Protein AF-A0A1Y1KHV3-F1 (afdb_monomer_lite)

pLDDT: mean 85.37, std 14.31, range [36.91, 97.81]

Structure (mmCIF, N/CA/C/O backbone):
data_AF-A0A1Y1KHV3-F1
#
_entry.id   AF-A0A1Y1KHV3-F1
#
loop_
_atom_site.group_PDB
_atom_site.id
_atom_site.type_symbol
_atom_site.label_atom_id
_atom_site.label_alt_id
_atom_site.label_comp_id
_atom_site.label_asym_id
_atom_site.label_entity_id
_atom_site.label_seq_id
_atom_site.pdbx_PDB_ins_code
_atom_site.Cartn_x
_atom_site.Cartn_y
_atom_site.Cartn_z
_atom_site.occupancy
_atom_site.B_iso_or_equiv
_atom_site.auth_seq_id
_atom_site.auth_comp_id
_atom_site.auth_asym_id
_atom_site.auth_atom_id
_atom_site.pdbx_PDB_model_num
ATOM 1 N N . GLY A 1 1 ? 4.193 -13.414 7.386 1.00 55.03 1 GLY A N 1
ATOM 2 C CA . GLY A 1 1 ? 4.521 -13.271 5.953 1.00 55.03 1 GLY A CA 1
ATOM 3 C C . GLY A 1 1 ? 4.255 -14.585 5.254 1.00 55.03 1 GLY A C 1
ATOM 4 O O . GLY A 1 1 ? 4.533 -15.620 5.846 1.00 55.03 1 GLY A O 1
ATOM 5 N N . ILE A 1 2 ? 3.673 -14.548 4.056 1.00 59.06 2 ILE A N 1
ATOM 6 C CA . ILE A 1 2 ? 3.423 -15.741 3.234 1.00 59.06 2 ILE A CA 1
ATOM 7 C C . ILE A 1 2 ? 4.676 -16.007 2.392 1.00 59.06 2 ILE A C 1
ATOM 9 O O . ILE A 1 2 ? 5.266 -15.070 1.856 1.00 59.06 2 ILE A O 1
ATOM 13 N N . GLN A 1 3 ? 5.107 -17.266 2.310 1.00 65.88 3 GLN A N 1
ATOM 14 C CA . GLN A 1 3 ? 6.277 -17.652 1.522 1.00 65.88 3 GLN A CA 1
ATOM 15 C C . GLN A 1 3 ? 6.038 -17.379 0.027 1.00 65.88 3 GLN A C 1
ATOM 17 O O . GLN A 1 3 ? 4.967 -17.687 -0.489 1.00 65.88 3 GLN A O 1
ATOM 22 N N . GLY A 1 4 ? 7.034 -16.803 -0.649 1.00 69.50 4 GLY A N 1
ATOM 23 C CA . GLY A 1 4 ? 7.012 -16.542 -2.092 1.00 69.50 4 GLY A CA 1
ATOM 24 C C . GLY A 1 4 ? 6.433 -15.204 -2.534 1.00 69.50 4 GLY A C 1
ATOM 25 O O . GLY A 1 4 ? 6.497 -14.900 -3.726 1.00 69.50 4 GLY A O 1
ATOM 26 N N . ILE A 1 5 ? 5.939 -14.384 -1.598 1.00 82.06 5 ILE A N 1
ATOM 27 C CA . ILE A 1 5 ? 5.422 -13.045 -1.896 1.00 82.06 5 ILE A CA 1
ATOM 28 C C . ILE A 1 5 ? 6.454 -11.976 -1.541 1.00 82.06 5 ILE A C 1
ATOM 30 O O . ILE A 1 5 ? 6.854 -11.852 -0.382 1.00 82.06 5 ILE A O 1
ATOM 34 N N . PHE A 1 6 ? 6.847 -11.167 -2.526 1.00 84.94 6 PHE A N 1
ATOM 35 C CA . PHE A 1 6 ? 7.787 -10.060 -2.334 1.00 84.94 6 PHE A CA 1
ATOM 36 C C . PHE A 1 6 ? 7.293 -8.794 -3.025 1.00 84.94 6 PHE A C 1
ATOM 38 O O . PHE A 1 6 ? 6.797 -8.847 -4.150 1.00 84.94 6 PHE A O 1
ATOM 45 N N . LEU A 1 7 ? 7.491 -7.653 -2.365 1.00 88.00 7 LEU A N 1
ATOM 46 C CA . LEU A 1 7 ? 7.258 -6.328 -2.929 1.00 88.00 7 LEU A CA 1
ATOM 47 C C . LEU A 1 7 ? 8.596 -5.664 -3.251 1.00 88.00 7 LEU A C 1
ATOM 49 O O . LEU A 1 7 ? 9.502 -5.666 -2.415 1.00 88.00 7 LEU A O 1
ATOM 53 N N . VAL A 1 8 ? 8.724 -5.082 -4.441 1.00 89.94 8 VAL A N 1
ATOM 54 C CA . VAL A 1 8 ? 9.969 -4.442 -4.886 1.00 89.94 8 VAL A CA 1
ATOM 55 C C . VAL A 1 8 ? 9.703 -3.112 -5.578 1.00 89.94 8 VAL A C 1
ATOM 57 O O . VAL A 1 8 ? 8.747 -2.972 -6.338 1.00 89.94 8 VAL A O 1
ATOM 60 N N . ASN A 1 9 ? 10.600 -2.152 -5.356 1.00 92.38 9 ASN A N 1
ATOM 61 C CA . ASN A 1 9 ? 10.611 -0.867 -6.047 1.00 92.38 9 ASN A CA 1
ATOM 62 C C . ASN A 1 9 ? 11.767 -0.844 -7.052 1.00 92.38 9 ASN A C 1
ATOM 64 O O . ASN A 1 9 ? 12.910 -1.133 -6.696 1.00 92.38 9 ASN A O 1
ATOM 68 N N . THR A 1 10 ? 11.480 -0.495 -8.306 1.00 92.06 10 THR A N 1
ATOM 69 C CA . THR A 1 10 ? 12.477 -0.394 -9.383 1.00 92.06 10 THR A CA 1
ATOM 70 C C . THR A 1 10 ? 12.449 0.992 -10.023 1.00 92.06 10 THR A C 1
ATOM 72 O O . THR A 1 10 ? 11.462 1.716 -9.917 1.00 92.06 10 THR A O 1
ATOM 75 N N . VAL A 1 11 ? 13.546 1.392 -10.671 1.00 93.19 11 VAL A N 1
ATOM 76 C CA . VAL A 1 11 ? 13.633 2.673 -11.392 1.00 93.19 11 VAL A CA 1
ATOM 77 C C . VAL A 1 11 ? 13.369 2.424 -12.875 1.00 93.19 11 VAL A C 1
ATOM 79 O O . VAL A 1 11 ? 14.204 1.832 -13.559 1.00 93.19 11 VAL A O 1
ATOM 82 N N . LYS A 1 12 ? 12.221 2.887 -13.383 1.00 93.19 12 LYS A N 1
ATOM 83 C CA . LYS A 1 12 ? 11.779 2.655 -14.771 1.00 93.19 12 LYS A CA 1
ATOM 84 C C . LYS A 1 12 ? 12.643 3.389 -15.801 1.00 93.19 12 LYS A C 1
ATOM 86 O O . LYS A 1 12 ? 12.930 2.844 -16.861 1.00 93.19 12 LYS A O 1
ATOM 91 N N . ASN A 1 13 ? 13.088 4.606 -15.488 1.00 92.06 13 ASN A N 1
ATOM 92 C CA . ASN A 1 13 ? 13.827 5.491 -16.397 1.00 92.06 13 ASN A CA 1
ATOM 93 C C . ASN A 1 13 ? 15.344 5.534 -16.113 1.00 92.06 13 ASN A C 1
ATOM 95 O O . ASN A 1 13 ? 15.992 6.564 -16.298 1.00 92.06 13 ASN A O 1
ATOM 99 N N . GLY A 1 14 ? 15.939 4.419 -15.670 1.00 87.31 14 GLY A N 1
ATOM 100 C CA . GLY A 1 14 ? 17.341 4.387 -15.224 1.00 87.31 14 GLY A CA 1
ATOM 101 C C . GLY A 1 14 ? 18.359 4.903 -16.255 1.00 87.31 14 GLY A C 1
ATOM 102 O O . GLY A 1 14 ? 19.320 5.576 -15.886 1.00 87.31 14 GLY A O 1
ATOM 103 N N . ALA A 1 15 ? 18.127 4.656 -17.549 1.00 87.12 15 ALA A N 1
ATOM 104 C CA . ALA A 1 15 ? 18.999 5.139 -18.622 1.00 87.12 15 ALA A CA 1
ATOM 105 C C . ALA A 1 15 ? 18.994 6.673 -18.762 1.00 87.12 15 ALA A C 1
ATOM 107 O O . ALA A 1 15 ? 20.034 7.264 -19.047 1.00 87.12 15 ALA A O 1
ATOM 108 N N . GLU A 1 16 ? 17.843 7.313 -18.549 1.00 88.19 16 GLU A N 1
ATOM 109 C CA . GLU A 1 16 ? 17.687 8.769 -18.635 1.00 88.19 16 GLU A CA 1
ATOM 110 C C . GLU A 1 16 ? 18.247 9.456 -17.391 1.00 88.19 16 GLU A C 1
ATOM 112 O O . GLU A 1 16 ? 18.939 10.464 -17.498 1.00 88.19 16 GLU A O 1
ATOM 117 N N . VAL A 1 17 ? 18.039 8.866 -16.210 1.00 87.06 17 VAL A N 1
ATOM 118 C CA . VAL A 1 17 ? 18.646 9.338 -14.955 1.00 87.06 17 VAL A CA 1
ATOM 119 C C . VAL A 1 17 ? 20.174 9.374 -15.080 1.00 87.06 17 VAL A C 1
ATOM 121 O O . VAL A 1 17 ? 20.807 10.354 -14.690 1.00 87.06 17 VAL A O 1
ATOM 124 N N . ALA A 1 18 ? 20.771 8.333 -15.673 1.00 83.31 18 ALA A N 1
ATOM 125 C CA . ALA A 1 18 ? 22.221 8.226 -15.834 1.00 83.31 18 ALA A CA 1
ATOM 126 C C . ALA A 1 18 ? 22.811 9.224 -16.847 1.00 83.31 18 ALA A C 1
ATOM 128 O O . ALA A 1 18 ? 23.964 9.627 -16.701 1.00 83.31 18 ALA A O 1
ATOM 129 N N . LYS A 1 19 ? 22.046 9.607 -17.877 1.00 84.69 19 LYS A N 1
ATOM 130 C CA . LYS A 1 19 ? 22.529 10.445 -18.989 1.00 84.69 19 LYS A CA 1
ATOM 131 C C . LYS A 1 19 ? 22.140 11.919 -18.870 1.00 84.69 19 LYS A C 1
ATOM 133 O O . LYS A 1 19 ? 22.916 12.778 -19.273 1.00 84.69 19 LYS A O 1
ATOM 138 N N . GLU A 1 20 ? 20.959 12.213 -18.332 1.00 81.31 20 GLU A N 1
ATOM 139 C CA . GLU A 1 20 ? 20.280 13.511 -18.485 1.00 81.31 20 GLU A CA 1
ATOM 140 C C . GLU A 1 20 ? 19.928 14.185 -17.145 1.00 81.31 20 GLU A C 1
ATOM 142 O O . GLU A 1 20 ? 19.242 15.202 -17.139 1.00 81.31 20 GLU A O 1
ATOM 147 N N . ARG A 1 21 ? 20.397 13.654 -16.000 1.00 81.19 21 ARG A N 1
ATOM 148 C CA . ARG A 1 21 ? 20.055 14.140 -14.641 1.00 81.19 21 ARG A CA 1
ATOM 149 C C . ARG A 1 21 ? 18.540 14.269 -14.391 1.00 81.19 21 ARG A C 1
ATOM 151 O O . ARG A 1 21 ? 18.113 15.142 -13.641 1.00 81.19 21 ARG A O 1
ATOM 158 N N . LYS A 1 22 ? 17.726 13.405 -15.005 1.00 87.19 22 LYS A N 1
ATOM 159 C CA . LYS A 1 22 ? 16.286 13.344 -14.717 1.00 87.19 22 LYS A CA 1
ATOM 160 C C . LYS A 1 22 ? 16.011 12.738 -13.345 1.00 87.19 22 LYS A C 1
ATOM 162 O O . LYS A 1 22 ? 16.796 11.927 -12.848 1.00 87.19 22 LYS A O 1
ATOM 167 N N . ASP A 1 23 ? 14.859 13.087 -12.783 1.00 87.62 23 ASP A N 1
ATOM 168 C CA . ASP A 1 23 ? 14.348 12.460 -11.568 1.00 87.62 23 ASP A CA 1
ATOM 169 C C . ASP A 1 23 ? 14.019 10.982 -11.798 1.00 87.62 23 ASP A C 1
ATOM 171 O O . ASP A 1 23 ? 13.648 10.555 -12.897 1.00 87.62 23 ASP A O 1
ATOM 175 N N . LYS A 1 24 ? 14.177 10.173 -10.748 1.00 90.06 24 LYS A N 1
ATOM 176 C CA . LYS A 1 24 ? 13.904 8.734 -10.802 1.00 90.06 24 LYS A CA 1
ATOM 177 C C . LYS A 1 24 ? 12.398 8.486 -10.829 1.00 90.06 24 LYS A C 1
ATOM 179 O O . LYS A 1 24 ? 11.693 8.859 -9.900 1.00 90.06 24 LYS A O 1
ATOM 184 N N . MET A 1 25 ? 11.933 7.743 -11.826 1.00 93.75 25 MET A N 1
ATOM 185 C CA . MET A 1 25 ? 10.579 7.191 -11.861 1.00 93.75 25 MET A CA 1
ATOM 186 C C . MET A 1 25 ? 10.570 5.849 -11.132 1.00 93.75 25 MET A C 1
ATOM 188 O O . MET A 1 25 ? 10.895 4.810 -11.716 1.00 93.75 25 MET A O 1
ATOM 192 N N . ILE A 1 26 ? 10.255 5.884 -9.840 1.00 93.81 26 ILE A N 1
ATOM 193 C CA . ILE A 1 26 ? 10.177 4.685 -9.002 1.00 93.81 26 ILE A CA 1
ATOM 194 C C . ILE A 1 26 ? 8.819 4.014 -9.214 1.00 93.81 26 ILE A C 1
ATOM 196 O O . ILE A 1 26 ? 7.786 4.668 -9.138 1.00 93.81 26 ILE A O 1
ATOM 200 N N . VAL A 1 27 ? 8.814 2.707 -9.458 1.00 95.75 27 VAL A N 1
ATOM 201 C CA . VAL A 1 27 ? 7.595 1.921 -9.671 1.00 95.75 27 VAL A CA 1
ATOM 20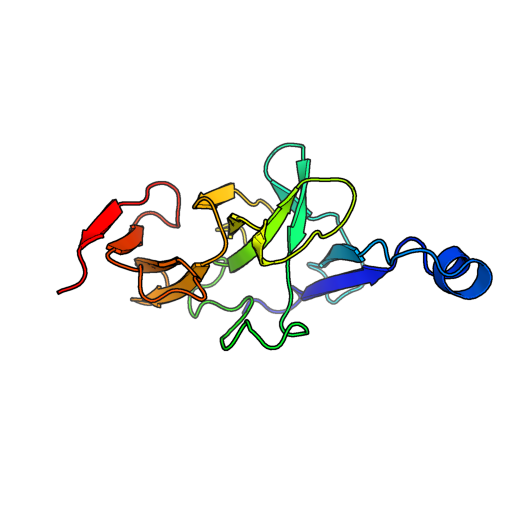2 C C . VAL A 1 27 ? 7.618 0.641 -8.839 1.00 95.75 27 VAL A C 1
ATOM 204 O O . VAL A 1 27 ? 8.614 -0.086 -8.804 1.00 95.75 27 VAL A O 1
ATOM 207 N N . SER A 1 28 ? 6.501 0.360 -8.176 1.00 94.25 28 SER A N 1
ATOM 208 C CA . SER A 1 28 ? 6.333 -0.837 -7.348 1.00 94.25 28 SER A CA 1
ATOM 209 C C . SER A 1 28 ? 5.816 -2.035 -8.146 1.00 94.25 28 SER A C 1
ATOM 211 O O . SER A 1 28 ? 5.008 -1.889 -9.071 1.00 94.25 28 SER A O 1
ATOM 213 N N . HIS A 1 29 ? 6.290 -3.218 -7.762 1.00 93.88 29 HIS A N 1
ATOM 214 C CA . HIS A 1 29 ? 5.897 -4.513 -8.304 1.00 93.88 29 HIS A CA 1
ATOM 215 C C . HIS A 1 29 ? 5.749 -5.534 -7.179 1.00 93.88 29 HIS A C 1
ATOM 217 O O . HIS A 1 29 ? 6.402 -5.422 -6.139 1.00 93.88 29 HIS A O 1
ATOM 223 N N . ILE A 1 30 ? 4.937 -6.555 -7.426 1.00 92.00 30 ILE A N 1
ATOM 224 C CA . ILE A 1 30 ? 4.753 -7.694 -6.530 1.00 92.00 30 ILE A CA 1
ATOM 225 C C . ILE A 1 30 ? 5.004 -9.002 -7.283 1.00 92.00 30 ILE A C 1
ATOM 227 O O . ILE A 1 30 ? 4.653 -9.133 -8.455 1.00 92.00 30 ILE A O 1
ATOM 231 N N . THR A 1 31 ? 5.629 -9.966 -6.621 1.00 90.56 31 THR A N 1
ATOM 232 C CA . THR A 1 31 ? 5.751 -11.355 -7.087 1.00 90.56 31 THR A CA 1
ATOM 233 C C . THR A 1 31 ? 5.016 -12.267 -6.114 1.00 90.56 31 THR A C 1
ATOM 235 O O . THR A 1 31 ? 4.947 -11.956 -4.926 1.00 90.56 31 THR A O 1
ATOM 238 N N . PHE A 1 32 ? 4.476 -13.372 -6.625 1.00 89.00 32 PHE A N 1
ATOM 239 C CA . PHE A 1 32 ? 3.819 -14.429 -5.847 1.00 89.00 32 PHE A CA 1
ATOM 240 C C . PHE A 1 32 ? 4.489 -15.800 -6.048 1.00 89.00 32 PHE A C 1
ATOM 242 O O . PHE A 1 32 ? 3.969 -16.817 -5.595 1.00 89.00 32 PHE A O 1
ATOM 249 N N . ASP A 1 33 ? 5.609 -15.844 -6.773 1.00 89.50 33 ASP A N 1
ATOM 250 C CA . ASP A 1 33 ? 6.254 -17.065 -7.263 1.00 89.50 33 ASP A CA 1
ATOM 251 C C . ASP A 1 33 ? 7.781 -17.039 -7.081 1.00 89.50 33 ASP A C 1
ATOM 253 O O . ASP A 1 33 ? 8.536 -17.492 -7.947 1.00 89.50 33 ASP A O 1
ATOM 257 N N . ASP A 1 34 ? 8.232 -16.509 -5.940 1.00 86.00 34 ASP A N 1
ATOM 258 C CA . ASP A 1 34 ? 9.650 -16.394 -5.576 1.00 86.00 34 ASP A CA 1
ATOM 259 C C . ASP A 1 34 ? 10.478 -15.534 -6.551 1.00 86.00 34 ASP A C 1
ATOM 261 O O . ASP A 1 34 ? 11.663 -15.782 -6.784 1.00 86.00 34 ASP A O 1
ATOM 265 N N . GLY A 1 35 ? 9.863 -14.503 -7.136 1.00 88.00 35 GLY A N 1
ATOM 266 C CA . GLY A 1 35 ? 10.536 -13.556 -8.027 1.00 88.00 35 GLY A CA 1
ATOM 267 C C . GLY A 1 35 ? 10.717 -14.051 -9.460 1.00 88.00 35 GLY A C 1
ATOM 268 O O . GLY A 1 35 ? 11.485 -13.446 -10.209 1.00 88.00 35 GLY A O 1
ATOM 269 N N . ARG A 1 36 ? 10.033 -15.128 -9.869 1.00 89.44 36 ARG A N 1
ATOM 270 C CA . ARG A 1 36 ? 10.054 -15.582 -11.271 1.00 89.44 36 ARG A CA 1
ATOM 271 C C . ARG A 1 36 ? 9.242 -14.653 -12.165 1.00 89.44 36 ARG A C 1
ATOM 273 O O . ARG A 1 36 ? 9.663 -14.370 -13.285 1.00 89.44 36 ARG A O 1
ATOM 280 N N . THR A 1 37 ? 8.106 -14.167 -11.673 1.00 92.38 37 THR A N 1
ATOM 281 C CA . THR A 1 37 ? 7.259 -13.195 -12.359 1.00 92.38 37 THR A CA 1
ATOM 282 C C . THR A 1 37 ? 6.912 -12.027 -11.447 1.00 92.38 37 THR A C 1
ATOM 284 O O . THR A 1 37 ? 6.756 -12.164 -10.234 1.00 92.38 37 THR A O 1
ATOM 287 N N . PHE A 1 38 ? 6.803 -10.849 -12.057 1.00 92.88 38 PHE A N 1
ATOM 288 C CA . PHE A 1 38 ? 6.435 -9.615 -11.380 1.00 92.88 38 PHE A CA 1
ATOM 289 C C . PHE A 1 38 ? 5.188 -9.041 -12.033 1.00 92.88 38 PHE A C 1
ATOM 291 O O . PHE A 1 38 ? 5.110 -8.926 -13.256 1.00 92.88 38 PHE A O 1
ATOM 298 N N . SER A 1 39 ? 4.228 -8.667 -11.199 1.00 93.56 39 SER A N 1
ATOM 299 C CA . SER A 1 39 ? 2.984 -8.021 -11.595 1.00 93.56 39 SER A CA 1
ATOM 300 C C . SER A 1 39 ? 2.930 -6.598 -11.055 1.00 93.56 39 SER A C 1
ATOM 302 O O . SER A 1 39 ? 3.573 -6.255 -10.058 1.00 93.56 39 SER A O 1
ATOM 304 N N . GLU A 1 40 ? 2.154 -5.757 -11.730 1.00 94.81 40 GLU A N 1
ATOM 305 C CA . GLU A 1 40 ? 1.808 -4.441 -11.207 1.00 94.81 40 GLU A CA 1
ATOM 306 C C . GLU A 1 40 ? 0.908 -4.580 -9.982 1.00 94.81 40 GLU A C 1
ATOM 308 O O . GLU A 1 40 ? 0.076 -5.482 -9.901 1.00 94.81 40 GLU A O 1
ATOM 313 N N . ILE A 1 41 ? 1.064 -3.654 -9.043 1.00 94.69 41 ILE A N 1
ATOM 314 C CA . ILE A 1 41 ? 0.178 -3.535 -7.890 1.00 94.69 41 ILE A CA 1
ATOM 315 C C . ILE A 1 41 ? -0.943 -2.577 -8.274 1.00 94.69 41 ILE A C 1
ATOM 317 O O . ILE A 1 41 ? -0.672 -1.532 -8.871 1.00 94.69 41 ILE A O 1
ATOM 321 N N . LYS A 1 42 ? -2.188 -2.917 -7.936 1.00 95.12 42 LYS A N 1
ATOM 322 C CA . LYS A 1 42 ? -3.355 -2.107 -8.288 1.00 95.12 42 LYS A CA 1
ATOM 323 C C . LYS A 1 42 ? -4.251 -1.812 -7.096 1.00 95.12 42 LYS A C 1
ATOM 325 O O . LYS A 1 42 ? -4.458 -2.670 -6.236 1.00 95.12 42 LYS A O 1
ATOM 330 N N . SER A 1 43 ? -4.810 -0.606 -7.101 1.00 95.38 43 SER A N 1
ATOM 331 C CA . SER A 1 43 ? -5.929 -0.195 -6.258 1.00 95.38 43 SER A CA 1
ATOM 332 C C . SER A 1 43 ? -7.091 0.175 -7.174 1.00 95.38 43 SER A C 1
ATOM 334 O O . SER A 1 43 ? -7.089 1.251 -7.766 1.00 95.38 43 SER A O 1
ATOM 336 N N . GLY A 1 44 ? -8.062 -0.727 -7.327 1.00 92.69 44 GLY A N 1
ATOM 337 C CA . GLY A 1 44 ? -9.027 -0.640 -8.426 1.00 92.69 44 GLY A CA 1
ATOM 338 C C . GLY A 1 44 ? -8.325 -0.807 -9.777 1.00 92.69 44 GLY A C 1
ATOM 339 O O . GLY A 1 44 ? -7.547 -1.746 -9.956 1.00 92.69 44 GLY A O 1
ATOM 340 N N . ASP A 1 45 ? -8.569 0.116 -10.705 1.00 93.12 45 ASP A N 1
ATOM 341 C CA . ASP A 1 45 ? -7.932 0.117 -12.030 1.00 93.12 45 ASP A CA 1
ATOM 342 C C . ASP A 1 45 ? -6.584 0.852 -12.055 1.00 93.12 45 ASP A C 1
ATOM 344 O O . ASP A 1 45 ? -5.796 0.681 -12.991 1.00 93.12 45 ASP A O 1
ATOM 348 N N . ASP A 1 46 ? -6.289 1.624 -11.009 1.00 95.38 46 ASP A N 1
ATOM 349 C CA . ASP A 1 46 ? -5.097 2.452 -10.941 1.00 95.38 46 ASP A CA 1
ATOM 350 C C . ASP A 1 46 ? -3.884 1.664 -10.456 1.00 95.38 46 ASP A C 1
ATOM 352 O O . ASP A 1 46 ? -3.942 0.881 -9.499 1.00 95.38 46 ASP A O 1
ATOM 356 N N . ARG A 1 47 ? -2.736 1.936 -11.080 1.00 96.19 47 ARG A N 1
ATOM 357 C CA . ARG A 1 47 ? -1.455 1.408 -10.620 1.00 96.19 47 ARG A CA 1
ATOM 358 C C . ARG A 1 47 ? -1.069 2.069 -9.303 1.00 96.19 47 ARG A C 1
ATOM 360 O O . ARG A 1 47 ? -1.019 3.292 -9.209 1.00 96.19 47 ARG A O 1
ATOM 367 N N . LEU A 1 48 ? -0.771 1.239 -8.312 1.00 97.12 48 LEU A N 1
ATOM 368 C CA . LEU A 1 48 ? -0.357 1.636 -6.975 1.00 97.12 48 LEU A CA 1
ATOM 369 C C . LEU A 1 48 ? 1.162 1.519 -6.829 1.00 97.12 48 LEU A C 1
ATOM 371 O O . LEU A 1 48 ? 1.792 0.541 -7.249 1.00 97.12 48 LEU A O 1
ATOM 375 N N . HIS A 1 49 ? 1.744 2.519 -6.183 1.00 96.44 49 HIS A N 1
ATOM 376 C CA . HIS A 1 49 ? 3.138 2.550 -5.783 1.00 96.44 49 HIS A CA 1
ATOM 377 C C . HIS A 1 49 ? 3.227 2.740 -4.277 1.00 96.44 49 HIS A C 1
ATOM 379 O O . HIS A 1 49 ? 2.533 3.584 -3.721 1.00 96.44 49 HIS A O 1
ATOM 385 N N . LEU A 1 50 ? 4.069 1.945 -3.622 1.00 94.44 50 LEU A N 1
ATOM 386 C CA . LEU A 1 50 ? 4.194 1.901 -2.169 1.00 94.44 50 LEU A CA 1
ATOM 387 C C . LEU A 1 50 ? 5.599 2.331 -1.740 1.00 94.44 50 LEU A C 1
ATOM 389 O O . LEU A 1 50 ? 6.610 1.896 -2.308 1.00 94.44 50 LEU A O 1
ATOM 393 N N . HIS A 1 51 ? 5.658 3.159 -0.701 1.00 91.00 51 HIS A N 1
ATOM 394 C CA . HIS A 1 51 ? 6.895 3.455 0.006 1.00 91.00 51 HIS A CA 1
ATOM 395 C C . HIS A 1 51 ? 7.386 2.187 0.714 1.00 91.00 51 HIS A C 1
ATOM 397 O O . HIS A 1 51 ? 6.607 1.427 1.288 1.00 91.00 51 HIS A O 1
ATOM 403 N N . SER A 1 52 ? 8.695 1.946 0.642 1.00 70.25 52 SER A N 1
ATOM 404 C CA . SER A 1 52 ? 9.361 0.808 1.287 1.00 70.25 52 SER A CA 1
ATOM 405 C C . SER A 1 52 ? 10.235 1.285 2.457 1.00 70.25 52 SER A C 1
ATOM 407 O O . SER A 1 52 ? 10.400 2.486 2.669 1.00 70.25 52 SER A O 1
ATOM 409 N N . VAL A 1 53 ? 10.846 0.345 3.188 1.00 54.72 53 VAL A N 1
ATOM 410 C CA . VAL A 1 53 ? 11.768 0.564 4.332 1.00 54.72 53 VAL A CA 1
ATOM 411 C C . VAL A 1 53 ? 12.968 1.464 3.975 1.00 54.72 53 VAL A C 1
ATOM 413 O O . VAL A 1 53 ? 13.692 1.931 4.845 1.00 54.72 53 VAL A O 1
ATOM 416 N N . THR A 1 54 ? 13.221 1.708 2.688 1.00 43.69 54 THR A N 1
ATOM 417 C CA . THR A 1 54 ? 14.335 2.540 2.212 1.00 43.69 54 THR A CA 1
ATOM 418 C C . THR A 1 54 ? 14.196 4.030 2.539 1.00 43.69 54 THR A C 1
ATOM 420 O O . THR A 1 54 ? 15.167 4.763 2.368 1.00 43.69 54 THR A O 1
ATOM 423 N N . GLU A 1 55 ? 13.035 4.481 3.017 1.00 44.69 55 GLU A N 1
ATOM 424 C CA . GLU A 1 55 ? 12.846 5.823 3.574 1.00 44.69 55 GLU A CA 1
ATOM 425 C C . GLU A 1 55 ? 12.798 5.723 5.107 1.00 44.69 55 GLU A C 1
ATOM 427 O O . GLU A 1 55 ? 11.946 5.036 5.671 1.00 44.69 55 GLU A O 1
ATOM 432 N N . LEU A 1 56 ? 13.766 6.375 5.764 1.00 40.09 56 LEU A N 1
ATOM 433 C CA . LEU A 1 56 ? 14.092 6.280 7.198 1.00 40.09 56 LEU A CA 1
ATOM 434 C C . LEU A 1 56 ? 12.943 6.634 8.166 1.00 40.09 56 LEU A C 1
ATOM 436 O O . LEU A 1 56 ? 13.079 6.371 9.359 1.00 40.09 56 LEU A O 1
ATOM 440 N N . ASP A 1 57 ? 1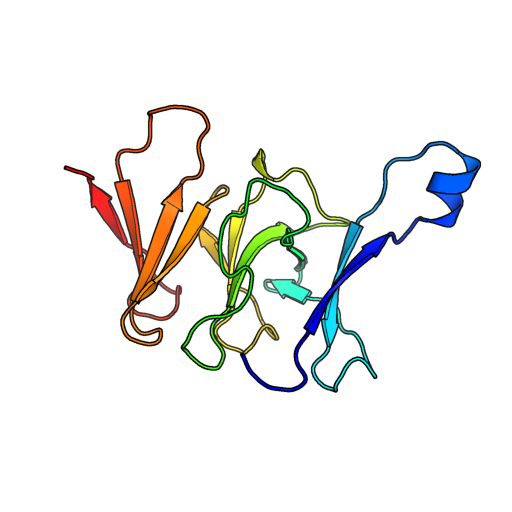1.820 7.161 7.673 1.00 46.03 57 ASP A N 1
ATOM 441 C CA . ASP A 1 57 ? 10.652 7.521 8.489 1.00 46.03 57 ASP A CA 1
ATOM 442 C C . ASP A 1 57 ? 9.688 6.345 8.743 1.00 46.03 57 ASP A C 1
ATOM 444 O O . ASP A 1 57 ? 8.891 6.378 9.683 1.00 46.03 57 ASP A O 1
ATOM 448 N N . ASN A 1 58 ? 9.804 5.241 7.993 1.00 43.44 58 ASN A N 1
ATOM 449 C CA . ASN A 1 58 ? 9.014 4.026 8.223 1.00 43.44 58 ASN A CA 1
ATOM 450 C C . ASN A 1 58 ? 9.681 3.113 9.269 1.00 43.44 58 ASN A C 1
ATOM 452 O O . ASN A 1 58 ? 10.202 2.041 8.951 1.00 43.44 58 ASN A O 1
ATOM 456 N N . MET A 1 59 ? 9.671 3.515 10.542 1.00 36.91 59 MET A N 1
ATOM 457 C CA . MET A 1 59 ? 10.097 2.631 11.634 1.00 36.91 59 MET A CA 1
ATOM 458 C C . MET A 1 59 ? 9.002 1.591 11.943 1.00 36.91 59 MET A C 1
ATOM 460 O O . MET A 1 59 ? 8.103 1.852 12.737 1.00 36.91 59 MET A O 1
ATOM 464 N N . GLY A 1 60 ? 9.063 0.406 11.318 1.00 49.72 60 GLY A N 1
ATOM 465 C CA . GLY A 1 60 ? 8.122 -0.697 11.577 1.00 49.72 60 GLY A CA 1
ATOM 466 C C . GLY A 1 60 ? 8.166 -1.839 10.551 1.00 49.72 60 GLY A C 1
ATOM 467 O O . GLY A 1 60 ? 8.930 -1.802 9.587 1.00 49.72 60 GLY A O 1
ATOM 468 N N . ARG A 1 61 ? 7.354 -2.890 10.749 1.00 48.03 61 ARG A N 1
ATOM 469 C CA . ARG A 1 61 ? 7.203 -3.998 9.783 1.00 48.03 61 ARG A CA 1
ATOM 470 C C . ARG A 1 61 ? 6.446 -3.506 8.549 1.00 48.03 61 ARG A C 1
ATOM 472 O O . ARG A 1 61 ? 5.226 -3.526 8.531 1.00 48.03 61 ARG A O 1
ATOM 479 N N . VAL A 1 62 ? 7.170 -3.134 7.496 1.00 53.09 62 VAL A N 1
ATOM 480 C CA . VAL A 1 62 ? 6.569 -2.433 6.346 1.00 53.09 62 VAL A CA 1
ATOM 481 C C . VAL A 1 62 ? 5.591 -3.282 5.523 1.00 53.09 62 VAL A C 1
ATOM 483 O O . VAL A 1 62 ? 4.750 -2.714 4.857 1.00 53.09 62 VAL A O 1
ATOM 486 N N . PHE A 1 63 ? 5.592 -4.617 5.598 1.00 53.00 63 PHE A N 1
ATOM 487 C CA . PHE A 1 63 ? 4.616 -5.420 4.832 1.00 53.00 63 PHE A CA 1
ATOM 488 C C . PHE A 1 63 ? 4.199 -6.733 5.511 1.00 53.00 63 PHE A C 1
ATOM 490 O O . PHE A 1 63 ? 3.717 -7.651 4.850 1.00 53.00 63 PHE A O 1
ATOM 497 N N . SER A 1 64 ? 4.429 -6.885 6.821 1.00 49.41 64 SER A N 1
ATOM 498 C CA . SER A 1 64 ? 4.144 -8.155 7.505 1.00 49.41 64 SER A CA 1
ATOM 499 C C . SER A 1 64 ? 3.258 -7.972 8.726 1.00 49.41 64 SER A C 1
ATOM 501 O O . SER A 1 64 ? 3.711 -7.577 9.798 1.00 49.41 64 SER A O 1
ATOM 503 N N . SER A 1 65 ? 1.995 -8.345 8.549 1.00 52.06 65 SER A N 1
ATOM 504 C CA . SER A 1 65 ? 1.102 -8.674 9.646 1.00 52.06 65 SER A CA 1
ATOM 505 C C . SER A 1 65 ? 1.446 -10.069 10.207 1.00 52.06 65 SER A C 1
ATOM 507 O O . SER A 1 65 ? 1.878 -10.954 9.450 1.00 52.06 65 SER A O 1
ATOM 509 N N . PRO A 1 66 ? 1.266 -10.313 11.521 1.00 52.12 66 PRO A N 1
ATOM 510 C CA . PRO A 1 66 ? 1.141 -11.669 12.059 1.00 52.12 66 PRO A CA 1
ATOM 511 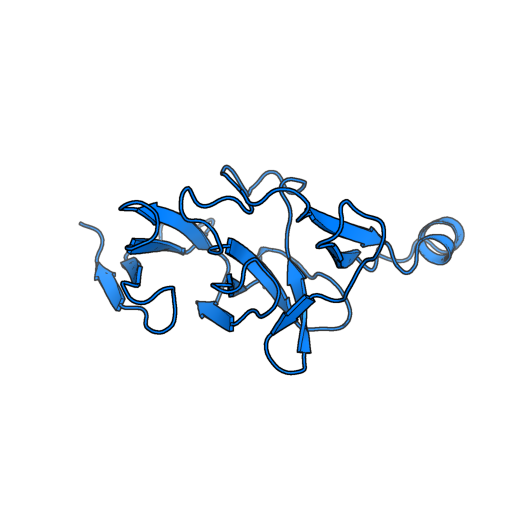C C . PRO A 1 66 ? -0.064 -12.423 11.462 1.00 52.12 66 PRO A C 1
ATOM 513 O O . PRO A 1 66 ? -0.102 -13.648 11.534 1.00 52.12 66 PRO A O 1
ATOM 516 N N . ALA A 1 67 ? -0.998 -11.711 10.825 1.00 61.53 67 ALA A N 1
ATOM 517 C CA . ALA A 1 67 ? -2.112 -12.264 10.073 1.00 61.53 67 ALA A CA 1
ATOM 518 C C . ALA A 1 67 ? -1.693 -12.613 8.635 1.00 61.53 67 ALA A C 1
ATOM 520 O O . ALA A 1 67 ? -1.252 -11.737 7.881 1.00 61.53 67 ALA A O 1
ATOM 521 N N . PRO A 1 68 ? -1.833 -13.874 8.206 1.00 68.19 68 PRO A N 1
ATOM 522 C CA . PRO A 1 68 ? -1.656 -14.237 6.807 1.00 68.19 68 PRO A CA 1
ATOM 523 C C . PRO A 1 68 ? -2.611 -13.437 5.909 1.00 68.19 68 PRO A C 1
ATOM 525 O O . PRO A 1 68 ? -3.810 -13.407 6.151 1.00 68.19 68 PRO A O 1
ATOM 528 N N . GLY A 1 69 ? -2.078 -12.804 4.864 1.00 79.19 69 GLY A N 1
ATOM 529 C CA . GLY A 1 69 ? -2.876 -12.129 3.835 1.00 79.19 69 GLY A CA 1
ATOM 530 C C . GLY A 1 69 ? -3.133 -10.639 4.064 1.00 79.19 69 GLY A C 1
ATOM 531 O O . GLY A 1 69 ? -3.410 -9.949 3.088 1.00 79.19 69 GLY A O 1
ATOM 532 N N . LEU A 1 70 ? -2.957 -10.122 5.288 1.00 86.31 70 LEU A N 1
ATOM 533 C CA . LEU A 1 70 ? -3.075 -8.686 5.563 1.00 86.31 70 LEU A CA 1
ATOM 534 C C . LEU A 1 70 ? -1.746 -7.954 5.358 1.00 86.31 70 LEU A C 1
ATOM 536 O O . LEU A 1 70 ? -0.720 -8.304 5.951 1.00 86.31 70 LEU A O 1
ATOM 540 N N . VAL A 1 71 ? -1.787 -6.897 4.553 1.00 88.75 71 VAL A N 1
ATOM 541 C CA . VAL A 1 71 ? -0.658 -6.004 4.281 1.00 88.75 71 VAL A CA 1
ATOM 542 C C . VAL A 1 71 ? -1.163 -4.563 4.259 1.00 88.75 71 VAL A C 1
ATOM 544 O O . VAL A 1 71 ? -2.245 -4.290 3.754 1.00 88.75 71 VAL A O 1
ATOM 547 N N . MET A 1 72 ? -0.384 -3.633 4.801 1.00 91.50 72 MET A N 1
ATOM 548 C CA . MET A 1 72 ? -0.658 -2.197 4.745 1.00 91.50 72 MET A CA 1
ATOM 549 C C . MET A 1 72 ? 0.589 -1.465 4.258 1.00 91.50 72 MET A C 1
ATOM 551 O O . MET A 1 72 ? 1.687 -2.009 4.339 1.00 91.50 72 MET A O 1
ATOM 555 N N . GLY A 1 73 ? 0.421 -0.262 3.715 1.00 92.12 73 GLY A N 1
ATOM 556 C CA . GLY A 1 73 ? 1.537 0.540 3.223 1.00 92.12 73 GLY A CA 1
ATOM 557 C C . GLY A 1 73 ? 1.116 1.947 2.823 1.00 92.12 73 GLY A C 1
ATOM 558 O O . GLY A 1 73 ? 0.012 2.153 2.323 1.00 92.12 73 GLY A O 1
ATOM 559 N N . ASN A 1 74 ? 2.008 2.914 3.034 1.00 95.00 74 ASN A N 1
ATOM 560 C CA . ASN A 1 74 ? 1.826 4.275 2.538 1.00 95.00 74 ASN A CA 1
ATOM 561 C C . ASN A 1 74 ? 2.253 4.341 1.068 1.00 95.00 74 ASN A C 1
ATOM 563 O O . ASN A 1 74 ? 3.287 3.782 0.698 1.00 95.00 74 ASN A O 1
ATOM 567 N N . GLY A 1 75 ? 1.486 5.026 0.227 1.00 95.56 75 GLY A N 1
ATOM 568 C CA . GLY A 1 75 ? 1.772 5.114 -1.200 1.00 95.56 75 GLY A CA 1
ATOM 569 C C . GLY A 1 75 ? 0.876 6.075 -1.966 1.00 95.56 75 GLY A C 1
ATOM 570 O O . GLY A 1 75 ? 0.114 6.844 -1.386 1.00 95.56 75 GLY A O 1
ATOM 571 N N . ASN A 1 76 ? 0.944 6.011 -3.289 1.00 97.75 76 ASN A N 1
ATOM 572 C CA . ASN A 1 76 ? 0.087 6.779 -4.185 1.00 97.75 76 ASN A CA 1
ATOM 573 C C . ASN A 1 76 ? -0.242 5.977 -5.444 1.00 97.75 76 ASN A C 1
ATOM 575 O O . ASN A 1 76 ? 0.519 5.103 -5.863 1.00 97.75 76 ASN A O 1
ATOM 579 N N . THR A 1 77 ? -1.364 6.309 -6.074 1.00 97.81 77 THR A N 1
ATOM 580 C CA . THR A 1 77 ? -1.648 5.885 -7.444 1.00 97.81 77 THR A CA 1
ATOM 581 C C . THR A 1 77 ? -1.039 6.865 -8.448 1.00 97.81 77 THR A C 1
ATOM 583 O O . THR A 1 77 ? -0.817 8.036 -8.124 1.00 97.81 77 THR A O 1
ATOM 586 N N . GLY A 1 78 ? -0.718 6.394 -9.656 1.00 95.69 78 GLY A N 1
ATOM 587 C CA . GLY A 1 78 ? -0.199 7.240 -10.738 1.00 95.69 78 GLY A CA 1
ATOM 588 C C . GLY A 1 78 ? 0.881 6.572 -11.590 1.00 95.69 78 GLY A C 1
ATOM 589 O O . GLY A 1 78 ? 0.948 5.349 -11.685 1.00 95.69 78 GLY A O 1
ATOM 590 N N . GLU A 1 79 ? 1.719 7.389 -12.237 1.00 94.75 79 GLU A N 1
ATOM 591 C CA . GLU A 1 79 ? 2.795 6.910 -13.123 1.00 94.75 79 GLU A CA 1
ATOM 592 C C . GLU A 1 79 ? 4.044 6.413 -12.376 1.00 94.75 79 GLU A C 1
ATOM 594 O O . GLU A 1 79 ? 4.779 5.563 -12.893 1.00 94.75 79 GLU A O 1
ATOM 599 N N . SER A 1 80 ? 4.310 6.973 -11.193 1.00 95.56 80 SER A N 1
ATOM 600 C CA . SER A 1 80 ? 5.439 6.626 -10.328 1.00 95.56 80 SER A CA 1
ATOM 601 C C . SER A 1 80 ? 5.170 6.994 -8.865 1.00 95.56 80 SER A C 1
ATOM 603 O O . SER A 1 80 ? 4.239 7.743 -8.556 1.00 95.56 80 SER A O 1
ATOM 605 N N . LEU A 1 81 ? 6.000 6.472 -7.961 1.00 95.62 81 LEU A N 1
ATOM 606 C CA . LEU A 1 81 ? 5.987 6.801 -6.538 1.00 95.62 81 LEU A CA 1
ATOM 607 C C . LEU A 1 81 ? 6.304 8.289 -6.330 1.00 95.62 81 LEU A C 1
ATOM 609 O O . LEU A 1 81 ? 7.287 8.800 -6.872 1.00 95.62 81 LEU A O 1
ATOM 613 N N . GLY A 1 82 ? 5.450 8.964 -5.566 1.00 93.81 82 GLY A N 1
ATOM 614 C CA . GLY A 1 82 ? 5.568 10.373 -5.208 1.00 93.81 82 GLY A CA 1
ATOM 615 C C . GLY A 1 82 ? 6.318 10.595 -3.894 1.00 93.81 82 GLY A C 1
ATOM 616 O O . GLY A 1 82 ? 7.120 9.772 -3.456 1.00 93.81 82 GLY A O 1
ATOM 617 N N . ARG A 1 83 ? 6.067 11.745 -3.262 1.00 91.94 83 ARG A N 1
ATOM 618 C CA . ARG A 1 83 ? 6.622 12.081 -1.944 1.00 91.94 83 ARG A CA 1
ATOM 619 C C . ARG A 1 83 ? 5.786 11.427 -0.845 1.00 91.94 83 ARG A C 1
ATOM 621 O O . ARG A 1 83 ? 4.563 11.462 -0.915 1.00 91.94 83 ARG A O 1
ATOM 628 N N . PHE A 1 84 ? 6.436 10.963 0.223 1.00 89.75 84 PHE A N 1
ATOM 629 C CA . PHE A 1 84 ? 5.755 10.357 1.374 1.00 89.75 84 PHE A CA 1
ATOM 630 C C . PHE A 1 84 ? 4.711 11.279 2.025 1.00 89.75 84 PHE A C 1
ATOM 632 O O . PHE A 1 84 ? 3.637 10.829 2.406 1.00 89.75 84 PHE A O 1
ATOM 639 N N . ALA A 1 85 ? 4.984 12.586 2.093 1.00 90.25 85 ALA A N 1
ATOM 640 C CA . ALA A 1 85 ? 4.056 13.571 2.659 1.00 90.25 85 ALA A CA 1
ATOM 641 C C . ALA A 1 85 ? 2.714 13.671 1.903 1.00 90.25 85 ALA A C 1
ATOM 643 O O . ALA A 1 85 ? 1.711 14.067 2.494 1.00 90.25 85 ALA A O 1
ATOM 644 N N . ASP A 1 86 ? 2.699 13.297 0.620 1.00 93.31 86 ASP A N 1
ATOM 645 C CA . ASP A 1 86 ? 1.513 13.308 -0.243 1.00 93.31 86 ASP A CA 1
ATOM 646 C C . ASP A 1 86 ? 0.880 11.904 -0.367 1.00 93.31 86 ASP A C 1
ATOM 648 O O . ASP A 1 86 ? -0.089 11.708 -1.106 1.00 93.31 86 ASP A O 1
ATOM 652 N N . ALA A 1 87 ? 1.442 10.908 0.327 1.00 94.75 87 ALA A N 1
ATOM 653 C CA . ALA A 1 87 ? 0.983 9.530 0.282 1.00 94.75 87 ALA A CA 1
ATOM 654 C C . ALA A 1 87 ? -0.342 9.350 1.032 1.00 94.75 87 ALA A C 1
ATOM 656 O O . ALA A 1 87 ? -0.703 10.125 1.910 1.00 94.75 87 ALA A O 1
ATOM 657 N N . ASN A 1 88 ? -1.055 8.277 0.709 1.00 96.56 88 ASN A N 1
ATOM 658 C CA . ASN A 1 88 ? -2.206 7.786 1.454 1.00 96.56 88 ASN A CA 1
ATOM 659 C C . ASN A 1 88 ? -1.896 6.404 2.023 1.00 96.56 88 ASN A C 1
ATOM 661 O O . ASN A 1 88 ? -1.033 5.689 1.504 1.00 96.56 88 ASN A O 1
ATOM 665 N N . LEU A 1 89 ? -2.642 6.001 3.047 1.00 95.12 89 LEU A N 1
ATOM 666 C CA . LEU A 1 89 ? -2.570 4.647 3.570 1.00 95.12 89 LEU A CA 1
ATOM 667 C C . LEU A 1 89 ? -3.400 3.705 2.695 1.00 95.12 89 LEU A C 1
ATOM 669 O O . LEU A 1 89 ? -4.575 3.965 2.436 1.00 95.12 89 LEU A O 1
ATOM 673 N N . TYR A 1 90 ? -2.810 2.586 2.289 1.00 96.00 90 TYR A N 1
ATOM 674 C CA . TYR A 1 90 ? -3.483 1.504 1.576 1.00 96.00 90 TYR A CA 1
ATOM 675 C C . TYR A 1 90 ? -3.413 0.209 2.382 1.00 96.00 90 TYR A C 1
ATOM 677 O O . TYR A 1 90 ? -2.484 -0.013 3.161 1.00 96.00 90 TYR A O 1
ATOM 685 N N . VAL A 1 91 ? -4.396 -0.660 2.165 1.00 94.06 91 VAL A N 1
ATOM 686 C CA . VAL A 1 91 ? -4.500 -1.981 2.787 1.00 94.06 91 VAL A CA 1
ATOM 687 C C . VAL A 1 91 ? -4.850 -3.031 1.734 1.00 94.06 91 VAL A C 1
ATOM 689 O O . VAL A 1 91 ? -5.549 -2.752 0.760 1.00 94.06 91 VAL A O 1
ATOM 692 N N . SER A 1 92 ? -4.349 -4.241 1.933 1.00 92.56 92 SER A N 1
ATOM 693 C CA . SER A 1 92 ? -4.700 -5.444 1.192 1.00 92.56 92 SER A CA 1
ATOM 694 C C . SER A 1 92 ? -5.023 -6.551 2.186 1.00 92.56 92 SER A C 1
ATOM 696 O O . SER A 1 92 ? -4.265 -6.776 3.126 1.00 92.56 92 SER A O 1
ATOM 698 N N . ASP A 1 93 ? -6.130 -7.246 1.959 1.00 90.31 93 ASP A N 1
ATOM 699 C CA . ASP A 1 93 ? -6.557 -8.469 2.652 1.00 90.31 93 ASP A CA 1
ATOM 700 C C . ASP A 1 93 ? -6.399 -9.724 1.773 1.00 90.31 93 ASP A C 1
ATOM 702 O O . ASP A 1 93 ? -6.732 -10.835 2.181 1.00 90.31 93 ASP A O 1
ATOM 706 N N . SER A 1 94 ? -5.831 -9.553 0.577 1.00 89.00 94 SER A N 1
ATOM 707 C CA . SER A 1 94 ? -5.625 -10.576 -0.451 1.00 89.00 94 SER A CA 1
ATOM 708 C C . SER A 1 94 ? -4.138 -10.839 -0.715 1.00 89.00 94 SER A C 1
ATOM 710 O O . SER A 1 94 ? -3.714 -11.100 -1.844 1.00 89.00 94 SER A O 1
ATOM 712 N N . ALA A 1 95 ? -3.315 -10.741 0.333 1.00 86.88 95 ALA A N 1
ATOM 713 C CA . ALA A 1 95 ? -1.866 -10.946 0.286 1.00 86.88 95 ALA A CA 1
ATOM 714 C C . ALA A 1 95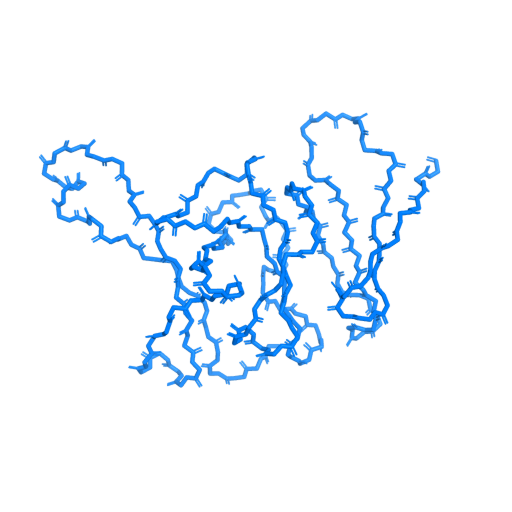 ? -1.121 -10.016 -0.693 1.00 86.88 95 ALA A C 1
ATOM 716 O O . ALA A 1 95 ? -0.055 -10.364 -1.199 1.00 86.88 95 ALA A O 1
ATOM 717 N N . GLY A 1 96 ? -1.668 -8.828 -0.958 1.00 88.81 96 GLY A N 1
ATOM 718 C CA . GLY A 1 96 ? -1.095 -7.840 -1.868 1.00 88.81 96 GLY A CA 1
ATOM 719 C C . GLY A 1 96 ? -1.577 -7.944 -3.317 1.00 88.81 96 GLY A C 1
ATOM 720 O O . GLY A 1 96 ? -1.100 -7.171 -4.149 1.00 88.81 96 GLY A O 1
ATOM 721 N N . SER A 1 97 ? -2.506 -8.856 -3.636 1.00 87.56 97 SER A N 1
ATOM 722 C CA . SER A 1 97 ? -3.073 -8.987 -4.989 1.00 87.56 97 SER A CA 1
ATOM 723 C C . SER A 1 97 ? -3.988 -7.817 -5.355 1.00 87.56 97 SER A C 1
ATOM 725 O O . SER A 1 97 ? -3.875 -7.257 -6.445 1.00 87.56 97 SER A O 1
ATOM 727 N N . THR A 1 98 ? -4.849 -7.408 -4.428 1.00 90.56 98 THR A N 1
ATOM 728 C CA . THR A 1 98 ? -5.749 -6.259 -4.560 1.00 90.56 98 THR A CA 1
ATOM 729 C C . THR A 1 98 ? -5.555 -5.324 -3.379 1.00 90.56 98 THR A C 1
ATOM 731 O O . THR A 1 98 ? -5.391 -5.771 -2.243 1.00 90.56 98 THR A O 1
ATOM 734 N N . TRP A 1 99 ? -5.564 -4.022 -3.645 1.00 95.00 99 TRP A N 1
ATOM 735 C CA . TRP A 1 99 ? -5.419 -2.994 -2.621 1.00 95.00 99 TRP A CA 1
ATOM 736 C C . TRP A 1 99 ? -6.621 -2.061 -2.620 1.00 95.00 99 TRP A C 1
ATOM 738 O O . TRP A 1 99 ? -7.247 -1.823 -3.654 1.00 95.00 99 TRP A O 1
ATOM 748 N N . LYS A 1 100 ? -6.918 -1.513 -1.447 1.00 95.38 100 LYS A N 1
ATOM 749 C CA . LYS A 1 100 ? -7.917 -0.468 -1.238 1.00 95.38 100 LYS A CA 1
ATOM 750 C C . LYS A 1 100 ? -7.280 0.685 -0.471 1.00 95.38 100 LYS A C 1
ATOM 752 O O . LYS A 1 100 ? -6.424 0.472 0.392 1.00 95.38 100 LYS A O 1
ATOM 757 N N . LYS A 1 101 ? -7.666 1.914 -0.815 1.00 96.50 101 LYS A N 1
ATOM 758 C CA . LYS A 1 101 ? -7.271 3.101 -0.052 1.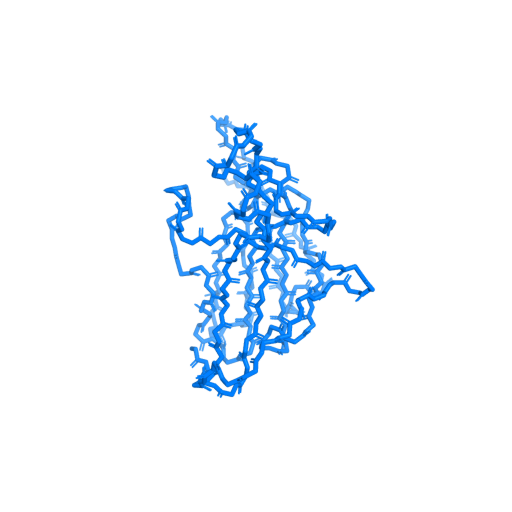00 96.50 101 LYS A CA 1
ATOM 759 C C . LYS A 1 101 ? -7.989 3.063 1.298 1.00 96.50 101 LYS A C 1
ATOM 761 O O . LYS A 1 101 ? -9.210 2.974 1.327 1.00 96.50 101 LYS A O 1
ATOM 766 N N . ALA A 1 102 ? -7.223 3.113 2.382 1.00 95.69 102 ALA A N 1
ATOM 767 C CA . ALA A 1 102 ? -7.722 3.043 3.749 1.00 95.69 102 ALA A CA 1
ATOM 768 C C . ALA A 1 102 ? -7.986 4.439 4.328 1.00 95.69 102 ALA A C 1
ATOM 770 O O . ALA A 1 102 ? -9.107 4.737 4.725 1.00 95.69 102 ALA A O 1
ATOM 771 N N . LEU A 1 103 ? -6.962 5.298 4.364 1.00 96.19 103 LEU A N 1
ATOM 772 C CA . LEU A 1 103 ? -7.020 6.623 4.993 1.00 96.19 103 LEU A CA 1
ATOM 773 C C . LEU A 1 103 ? -6.283 7.668 4.147 1.00 96.19 103 LEU A C 1
ATOM 775 O O . LEU A 1 103 ? -5.328 7.348 3.434 1.00 96.19 103 LEU A O 1
ATOM 779 N N . ASP A 1 104 ? -6.727 8.922 4.243 1.00 95.56 104 ASP A N 1
ATOM 780 C CA . ASP A 1 104 ? -6.099 10.068 3.581 1.00 95.56 104 ASP A CA 1
ATOM 781 C C . ASP A 1 104 ? -4.839 10.535 4.319 1.00 95.56 104 ASP A C 1
ATOM 783 O O . ASP A 1 104 ? -4.890 10.878 5.501 1.00 95.56 104 ASP A O 1
ATOM 787 N N . GLY A 1 105 ? -3.720 10.644 3.605 1.00 93.25 105 GLY A N 1
ATOM 788 C CA . GLY A 1 105 ? -2.431 11.031 4.179 1.00 93.25 105 GLY A CA 1
ATOM 789 C C . GLY A 1 105 ? -1.599 9.847 4.698 1.00 93.25 105 GLY A C 1
ATOM 790 O O . GLY A 1 105 ? -2.115 8.730 4.855 1.00 93.25 105 GLY A O 1
ATOM 791 N N . PRO A 1 106 ? -0.306 10.076 4.986 1.00 92.94 106 PRO A N 1
ATOM 792 C CA . PRO A 1 106 ? 0.568 9.053 5.536 1.00 92.94 106 PRO A CA 1
ATOM 793 C C . PRO A 1 106 ? 0.175 8.721 6.976 1.00 92.94 106 PRO A C 1
ATOM 795 O O . PRO A 1 106 ? -0.224 9.592 7.753 1.00 92.94 106 PRO A O 1
ATOM 798 N N . HIS A 1 107 ? 0.290 7.446 7.333 1.00 92.56 107 HIS A N 1
ATOM 799 C CA . HIS A 1 107 ? -0.018 6.950 8.670 1.00 92.56 107 HIS A CA 1
ATOM 800 C C . HIS A 1 107 ? 1.039 5.959 9.148 1.00 92.56 107 HIS A C 1
ATOM 802 O O . HIS A 1 107 ? 1.551 5.146 8.374 1.00 92.56 107 HIS A O 1
ATOM 808 N N . LYS A 1 108 ? 1.282 5.957 10.457 1.00 90.38 108 LYS A N 1
ATOM 809 C CA . LYS A 1 108 ? 1.887 4.820 11.156 1.00 90.38 108 LYS A CA 1
ATOM 810 C C . LYS A 1 108 ? 0.774 3.837 11.493 1.00 90.38 108 LYS A C 1
ATOM 812 O O . LYS A 1 108 ? -0.298 4.260 11.918 1.00 90.38 108 LYS A O 1
ATOM 817 N N . TYR A 1 109 ? 1.005 2.547 11.294 1.00 90.00 109 TYR A N 1
ATOM 818 C CA . TYR A 1 109 ? -0.023 1.520 11.457 1.00 90.00 109 TYR A CA 1
ATOM 819 C C . TYR A 1 109 ? 0.542 0.250 12.096 1.00 90.00 109 TYR A C 1
ATOM 821 O O . TYR A 1 109 ? 1.730 -0.031 11.970 1.00 90.00 109 TYR A O 1
ATOM 829 N N . GLU A 1 110 ? -0.317 -0.518 12.769 1.00 87.19 110 GLU A N 1
ATOM 830 C CA . GLU A 1 110 ? 0.015 -1.829 13.342 1.00 87.19 110 GLU A CA 1
ATOM 831 C C . GLU A 1 110 ? -1.219 -2.749 13.315 1.00 87.19 110 GLU A C 1
ATOM 833 O O . GLU A 1 110 ? -2.367 -2.292 13.267 1.00 87.19 110 GLU A O 1
ATOM 838 N N . PHE A 1 111 ? -0.970 -4.058 13.367 1.00 86.12 111 PHE A N 1
ATOM 839 C CA . PHE A 1 111 ? -1.997 -5.093 13.459 1.00 86.12 111 PHE A CA 1
ATOM 840 C C . PHE A 1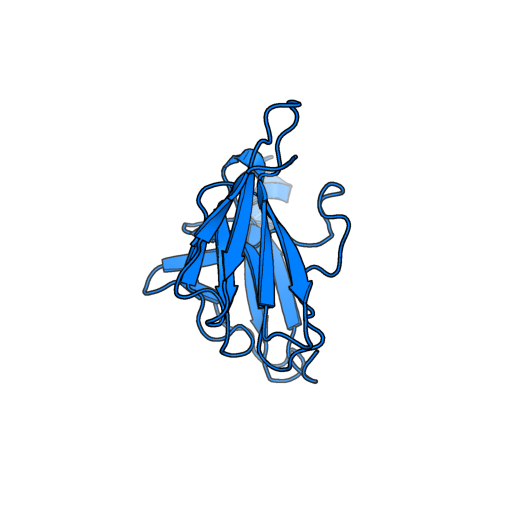 111 ? -2.079 -5.631 14.892 1.00 86.12 111 PHE A C 1
ATOM 842 O O . PHE A 1 111 ? -1.115 -6.196 15.414 1.00 86.12 111 PHE A O 1
ATOM 849 N N . GLY A 1 112 ? -3.241 -5.486 15.519 1.00 83.81 112 GLY A N 1
ATOM 850 C CA . GLY A 1 112 ? -3.590 -6.101 16.796 1.00 83.81 112 GLY A CA 1
ATOM 851 C C . GLY A 1 112 ? -4.346 -7.418 16.614 1.00 83.81 112 GLY A C 1
ATOM 852 O O . GLY A 1 112 ? -4.871 -7.704 15.538 1.00 83.81 112 GLY A O 1
ATOM 853 N N . ASP A 1 113 ? -4.396 -8.219 17.680 1.00 82.50 113 ASP A N 1
ATOM 854 C CA . ASP A 1 113 ? -5.189 -9.458 17.760 1.00 82.50 113 ASP A CA 1
ATOM 855 C C . ASP A 1 113 ? -5.036 -10.384 16.538 1.00 82.50 113 ASP A C 1
ATOM 857 O O . ASP A 1 113 ? -5.998 -10.782 15.893 1.00 82.50 113 ASP A O 1
ATOM 861 N N . SER A 1 114 ? -3.790 -10.682 16.156 1.00 78.44 114 SER A N 1
ATOM 862 C CA . SER A 1 114 ? -3.483 -11.531 14.990 1.00 78.44 114 SER A CA 1
ATOM 863 C C . SER A 1 114 ? -4.123 -11.071 13.668 1.00 78.44 114 SER A C 1
ATOM 865 O O . SER A 1 114 ? -4.312 -11.894 12.777 1.00 78.44 114 SER A O 1
ATOM 867 N N . GLY A 1 115 ? -4.426 -9.775 13.520 1.00 77.38 115 GLY A N 1
ATOM 868 C CA . GLY A 1 115 ? -5.016 -9.187 12.313 1.00 77.38 115 GLY A CA 1
ATOM 869 C C . GLY A 1 115 ? -6.471 -8.757 12.432 1.00 77.38 115 GLY A C 1
ATOM 870 O O . GLY A 1 115 ? -6.936 -8.050 11.543 1.00 77.38 115 GLY A O 1
ATOM 871 N N . SER A 1 116 ? -7.172 -9.126 13.508 1.00 83.50 116 SER A N 1
ATOM 872 C CA . SER A 1 116 ? -8.578 -8.742 13.698 1.00 83.50 116 SER A CA 1
ATOM 873 C C . SER A 1 116 ? -8.758 -7.238 13.910 1.00 83.50 116 SER A C 1
ATOM 875 O O . SER A 1 116 ? -9.843 -6.706 13.690 1.00 83.50 116 SER A O 1
ATOM 877 N N . ILE A 1 117 ? -7.708 -6.549 14.369 1.00 89.75 117 ILE A N 1
ATOM 878 C CA . ILE A 1 117 ? -7.739 -5.115 14.657 1.00 89.75 117 ILE A CA 1
ATOM 879 C C . ILE A 1 117 ? -6.632 -4.435 13.858 1.00 89.75 117 ILE A C 1
ATOM 881 O O . ILE A 1 117 ? -5.454 -4.742 14.029 1.00 89.75 117 ILE A O 1
ATOM 885 N N . LEU A 1 118 ? -7.002 -3.481 13.012 1.00 92.44 118 LEU A N 1
ATOM 886 C CA . LEU A 1 118 ? -6.063 -2.596 12.330 1.00 92.44 118 LEU A CA 1
ATOM 887 C C . LEU A 1 118 ? -6.095 -1.252 13.040 1.00 92.44 118 LEU A C 1
ATOM 889 O O . LEU A 1 118 ? -7.171 -0.730 13.328 1.00 92.44 118 LEU A O 1
ATOM 893 N N . ILE A 1 119 ? -4.925 -0.695 13.321 1.00 92.69 119 ILE A N 1
ATOM 894 C CA . ILE A 1 119 ? -4.788 0.593 13.995 1.00 92.69 119 ILE A CA 1
ATOM 895 C C . ILE A 1 119 ? -3.900 1.485 13.138 1.00 92.69 119 ILE A C 1
ATOM 897 O O . ILE A 1 119 ? -2.886 1.024 12.619 1.00 92.69 119 ILE A O 1
ATOM 901 N N . ALA A 1 120 ? -4.269 2.756 13.009 1.00 93.12 120 ALA A N 1
ATOM 902 C CA . ALA A 1 120 ? -3.507 3.759 12.289 1.00 93.12 120 ALA A CA 1
ATOM 903 C C . ALA A 1 120 ? -3.538 5.110 13.015 1.00 93.12 120 ALA A C 1
ATOM 905 O O . ALA A 1 120 ? -4.560 5.534 13.553 1.00 93.12 120 ALA A O 1
ATOM 906 N N . ILE A 1 121 ? -2.409 5.807 13.006 1.00 92.88 121 ILE A N 1
ATOM 907 C CA . ILE A 1 121 ? -2.253 7.164 13.525 1.00 92.88 121 ILE A CA 1
ATOM 908 C C . ILE A 1 121 ? -1.586 8.010 12.449 1.00 92.88 121 ILE A C 1
ATOM 910 O O . ILE A 1 121 ? -0.638 7.558 11.803 1.00 92.88 121 ILE A O 1
ATOM 914 N N . LYS A 1 122 ? -2.115 9.210 12.210 1.00 91.56 122 LYS A N 1
ATOM 915 C CA . LYS A 1 122 ? -1.607 10.086 11.154 1.00 91.56 122 LYS A CA 1
ATOM 916 C C . LYS A 1 122 ? -0.138 10.409 11.401 1.00 91.56 122 LYS A C 1
ATOM 918 O O . LYS A 1 122 ? 0.232 10.723 12.529 1.00 91.56 122 LYS A O 1
ATOM 923 N N . ASP A 1 123 ? 0.684 10.330 10.362 1.00 88.50 123 ASP A N 1
ATOM 924 C CA . ASP A 1 123 ? 2.078 10.750 10.445 1.00 88.50 123 ASP A CA 1
ATOM 925 C C . ASP A 1 123 ? 2.167 12.255 10.175 1.00 88.50 123 ASP A C 1
ATOM 927 O O . ASP A 1 123 ? 1.728 12.740 9.130 1.00 88.50 123 ASP A O 1
ATOM 931 N N . SER A 1 124 ? 2.651 13.007 11.160 1.00 83.00 124 SER A N 1
ATOM 932 C CA . SER A 1 124 ? 2.716 14.467 11.128 1.00 83.00 124 SER A CA 1
ATOM 933 C C . SER A 1 124 ? 3.964 14.945 11.856 1.00 83.00 124 SER A C 1
ATOM 935 O O . SER A 1 124 ? 4.227 14.537 12.987 1.00 83.00 124 SER A O 1
ATOM 937 N N . ASP A 1 125 ? 4.691 15.874 11.235 1.00 77.69 125 ASP A N 1
ATOM 938 C CA . ASP A 1 125 ? 5.833 16.564 11.853 1.00 77.69 125 ASP A CA 1
ATOM 939 C C . ASP A 1 125 ? 5.401 17.575 12.931 1.00 77.69 125 ASP A C 1
ATOM 941 O O . ASP A 1 125 ? 6.234 18.173 13.619 1.00 77.69 125 ASP A O 1
ATOM 945 N N . LYS A 1 126 ? 4.092 17.819 13.068 1.00 81.81 126 LYS A N 1
ATOM 946 C CA . LYS A 1 126 ? 3.523 18.725 14.064 1.00 81.81 126 LYS A CA 1
ATOM 947 C C . LYS A 1 126 ? 2.903 17.926 15.212 1.00 81.81 126 LYS A C 1
ATOM 949 O O . LYS A 1 126 ? 2.348 16.853 14.995 1.00 81.81 126 LYS A O 1
ATOM 954 N N . PRO A 1 127 ? 2.906 18.468 16.442 1.00 76.81 127 PRO A N 1
ATOM 955 C CA . PRO A 1 127 ? 2.183 17.883 17.568 1.00 76.81 127 PRO A CA 1
ATOM 956 C C . PRO A 1 127 ? 0.675 18.193 17.467 1.00 76.81 127 PRO A C 1
ATOM 958 O O . PRO A 1 127 ? 0.093 18.814 18.354 1.00 76.81 127 PRO A O 1
ATOM 961 N N . ASP A 1 128 ? 0.047 17.835 16.347 1.00 84.44 128 ASP A N 1
ATOM 962 C CA . ASP A 1 128 ? -1.365 18.098 16.041 1.00 84.44 128 ASP A CA 1
ATOM 963 C C . ASP A 1 128 ? -2.226 16.829 15.988 1.00 84.44 128 ASP A C 1
ATOM 965 O O . ASP A 1 128 ? -3.435 16.908 15.760 1.00 84.44 128 ASP A O 1
ATOM 969 N N . ILE A 1 129 ? -1.625 15.671 16.260 1.00 85.69 129 ILE A N 1
ATOM 970 C CA . ILE A 1 129 ? -2.317 14.388 16.288 1.00 85.69 129 ILE A CA 1
ATOM 971 C C . ILE A 1 129 ? -3.206 14.312 17.533 1.00 85.69 129 ILE A C 1
ATOM 973 O O . ILE A 1 129 ? -2.724 14.326 18.665 1.00 85.69 129 ILE A O 1
ATOM 977 N N . LYS A 1 130 ? -4.519 14.220 17.313 1.00 87.56 130 LYS A N 1
ATOM 978 C CA . LYS A 1 130 ? -5.542 14.167 18.372 1.00 87.56 130 LYS A CA 1
ATOM 979 C C . LYS A 1 130 ? -6.429 12.935 18.296 1.00 87.56 130 LYS A C 1
ATOM 981 O O . LYS A 1 130 ? -7.300 12.773 19.142 1.00 87.56 130 LYS A O 1
ATOM 986 N N . GLU A 1 131 ? -6.246 12.098 17.284 1.00 91.75 131 GLU A N 1
ATOM 987 C CA . GLU A 1 131 ? -7.102 10.949 17.029 1.00 91.75 131 GLU A CA 1
ATOM 988 C C . GLU A 1 131 ? -6.303 9.734 16.558 1.00 91.75 131 GLU A C 1
ATOM 990 O O . GLU A 1 131 ? -5.248 9.850 15.932 1.00 91.75 131 GLU A O 1
ATOM 995 N N . LEU A 1 132 ? -6.845 8.566 16.876 1.00 92.25 132 LEU A N 1
ATOM 996 C CA . LEU A 1 132 ? -6.434 7.253 16.414 1.00 92.25 132 LEU A CA 1
ATOM 997 C C . LEU A 1 132 ? -7.540 6.701 15.513 1.00 92.25 132 LEU A C 1
ATOM 999 O O . LEU A 1 132 ? -8.711 6.737 15.887 1.00 92.25 132 LEU A O 1
ATOM 1003 N N . SER A 1 133 ? -7.176 6.146 14.365 1.00 95.56 133 SER A N 1
ATOM 1004 C CA . SER A 1 133 ? -8.094 5.406 13.501 1.00 95.56 133 SER A CA 1
ATOM 1005 C C . SER A 1 133 ? -7.967 3.907 13.762 1.00 95.56 133 SER A C 1
ATOM 1007 O O . SER A 1 133 ? -6.858 3.392 13.910 1.00 95.56 133 SER A O 1
ATOM 1009 N N . TYR A 1 134 ? -9.082 3.184 13.791 1.00 95.19 134 TYR A N 1
ATOM 1010 C CA . TYR A 1 134 ? -9.068 1.723 13.850 1.00 95.19 134 TYR A CA 1
ATOM 1011 C C . TYR A 1 134 ? -10.118 1.094 12.933 1.00 95.19 134 TYR A C 1
ATOM 1013 O O . TYR A 1 134 ? -11.155 1.698 12.655 1.00 95.19 134 TYR A O 1
ATOM 1021 N N . SER A 1 135 ? -9.857 -0.136 12.500 1.00 95.50 135 SER A N 1
ATOM 1022 C CA . SER A 1 135 ? -10.777 -0.980 11.737 1.00 95.50 135 SER A CA 1
ATOM 1023 C C . SER A 1 135 ? -10.844 -2.377 12.360 1.00 95.50 135 SER A C 1
ATOM 1025 O O . SER A 1 135 ? -9.845 -2.892 12.865 1.00 95.50 135 SER A O 1
ATOM 1027 N N . LEU A 1 136 ? -12.041 -2.968 12.334 1.00 94.25 136 LEU A N 1
ATOM 1028 C CA . LEU A 1 136 ? -12.335 -4.325 12.822 1.00 94.25 136 LEU A CA 1
ATOM 1029 C C . LEU A 1 136 ? -12.794 -5.265 11.692 1.00 94.25 136 LEU A C 1
ATOM 1031 O O . LEU A 1 136 ? -13.289 -6.358 11.945 1.00 94.25 136 LEU A O 1
ATOM 1035 N N . ASP A 1 137 ? -12.684 -4.806 10.449 1.00 92.69 137 ASP A N 1
ATOM 1036 C CA . ASP A 1 137 ? -13.151 -5.470 9.232 1.00 92.69 137 ASP A CA 1
ATOM 1037 C C . ASP A 1 137 ? -12.096 -5.355 8.125 1.00 92.69 137 ASP A C 1
ATOM 1039 O O . ASP A 1 137 ? -12.382 -5.055 6.970 1.00 92.69 137 ASP A O 1
ATOM 1043 N N . HIS A 1 138 ? -10.832 -5.568 8.505 1.00 90.19 138 HIS A N 1
ATOM 1044 C CA . HIS A 1 138 ? -9.698 -5.628 7.577 1.00 90.19 138 HIS A CA 1
ATOM 1045 C C . HIS A 1 138 ? -9.546 -4.374 6.694 1.00 90.19 138 HIS A C 1
ATOM 1047 O O . HIS A 1 138 ? -9.104 -4.436 5.543 1.00 90.19 138 HIS A O 1
ATOM 1053 N N . GLY A 1 139 ? -9.897 -3.215 7.246 1.00 90.50 139 GLY A N 1
ATOM 1054 C CA . GLY A 1 139 ? -9.720 -1.912 6.624 1.00 90.50 139 GLY A CA 1
ATOM 1055 C C . GLY A 1 139 ? -10.826 -1.510 5.653 1.00 90.50 139 GLY A C 1
ATOM 1056 O O . GLY A 1 139 ? -10.601 -0.566 4.897 1.00 90.50 139 GLY A O 1
ATOM 1057 N N . ASP A 1 140 ? -11.976 -2.197 5.657 1.00 90.62 140 ASP A N 1
ATOM 1058 C CA . ASP A 1 140 ? -13.166 -1.774 4.905 1.00 90.62 140 ASP A CA 1
ATOM 1059 C C . ASP A 1 140 ? -13.810 -0.532 5.525 1.00 90.62 140 ASP A C 1
ATOM 1061 O O . ASP A 1 140 ? -14.146 0.414 4.812 1.00 90.62 140 ASP A O 1
ATOM 1065 N N . ASN A 1 141 ? -13.946 -0.504 6.853 1.00 94.06 141 ASN A N 1
ATOM 1066 C CA . ASN A 1 141 ? -14.490 0.633 7.583 1.00 94.06 141 ASN A CA 1
ATOM 1067 C C . ASN A 1 141 ? -13.545 1.067 8.705 1.00 94.06 141 ASN A C 1
ATOM 1069 O O . ASN A 1 141 ? -13.039 0.257 9.483 1.00 94.06 141 ASN A O 1
ATOM 1073 N N . TRP A 1 142 ? -13.366 2.382 8.825 1.00 95.75 142 TRP A N 1
ATOM 1074 C CA . TRP A 1 142 ? -12.495 3.004 9.819 1.00 95.75 142 TRP A CA 1
ATOM 1075 C C . TRP A 1 142 ? -13.292 3.892 10.771 1.00 95.75 142 TRP A C 1
ATOM 1077 O O . TRP A 1 142 ? -14.242 4.570 10.376 1.00 95.75 142 TRP A O 1
ATOM 1087 N N . LYS A 1 143 ? -12.908 3.876 12.048 1.00 96.19 143 LYS A N 1
ATOM 1088 C CA . LYS A 1 143 ? -13.489 4.702 13.110 1.00 96.19 143 LYS A CA 1
ATOM 1089 C C . LYS A 1 143 ? -12.396 5.498 13.807 1.00 96.19 143 LYS A C 1
ATOM 1091 O O . LYS A 1 143 ? -11.351 4.939 14.135 1.00 96.19 143 LYS A O 1
ATOM 1096 N N . ASN A 1 144 ? -12.689 6.760 14.109 1.00 95.19 144 ASN A N 1
ATOM 1097 C CA . ASN A 1 144 ? -11.767 7.653 14.806 1.00 95.19 144 ASN A CA 1
ATOM 1098 C C . ASN A 1 144 ? -12.082 7.697 16.303 1.00 95.19 144 ASN A C 1
ATOM 1100 O O . ASN A 1 144 ? -13.246 7.760 16.706 1.00 95.19 144 ASN A O 1
ATOM 1104 N N . VAL A 1 145 ? -11.038 7.689 17.125 1.00 93.44 145 VAL A N 1
ATOM 1105 C CA . VAL A 1 145 ? -11.115 7.804 18.584 1.00 93.44 145 VAL A CA 1
ATOM 1106 C C . VAL A 1 145 ? -10.170 8.913 19.031 1.00 93.44 145 VAL A C 1
ATOM 1108 O O . VAL A 1 145 ? -8.998 8.870 18.659 1.00 93.44 145 VAL A O 1
ATOM 1111 N N . PRO A 1 146 ? -10.630 9.890 19.829 1.00 92.19 146 PRO A N 1
ATOM 1112 C CA . PRO A 1 146 ? -9.748 10.902 20.394 1.00 92.19 146 PRO A CA 1
ATOM 1113 C C . PRO A 1 146 ? -8.651 10.274 21.259 1.00 92.19 146 PRO A C 1
ATOM 1115 O O . PRO A 1 146 ? -8.915 9.351 22.033 1.00 92.19 146 PRO A O 1
ATOM 1118 N N . LEU A 1 147 ? -7.432 10.792 21.144 1.00 84.69 147 LEU A N 1
ATOM 1119 C CA . LEU A 1 147 ? -6.365 10.487 22.089 1.00 84.69 147 LEU A CA 1
ATOM 1120 C C . LEU A 1 147 ? -6.632 11.216 23.424 1.00 84.69 147 LEU A C 1
ATOM 1122 O O . LEU A 1 147 ? -7.229 12.297 23.395 1.00 84.69 147 LEU A O 1
ATOM 1126 N N . PRO A 1 148 ? -6.239 10.625 24.569 1.00 76.44 148 PRO A N 1
ATOM 1127 C CA . PRO A 1 148 ? -6.420 11.225 25.893 1.00 76.44 148 PRO A CA 1
ATOM 1128 C C . PRO A 1 148 ? -5.743 12.588 26.074 1.00 76.44 148 PRO A C 1
ATOM 1130 O O . PRO A 1 148 ? -4.677 12.814 25.455 1.00 76.44 148 PRO A O 1
#

Organism: Photinus pyralis (NCBI:txid7054)

Sequence (148 aa):
GIQGIFLVNTVKNGAEVAKERKDKMIVSHITFDDGRTFSEIKSGDDRLHLHSVTELDNMGRVFSSPAPGLVMGNGNTGESLGRFADANLYVSDSAGSTWKKALDGPHKYEFGDSGSILIAIKDSDKPDIKELSYSLDHGDNWKNVPLP

Secondary structure (DSSP, 8-state):
--TT-EEEEEETTHHHHHHH-PPP-EEEEEESSTTSS-EE-EETTEEEEE--TTSTT--S-SS--SSTT-EEEEEEESSS---GGG-EEEEESSTTSSBEEEESS-EEEEEEGGGTEEEEEE--SSS---EEEEESSTTSS-EEEE--

Foldseek 3Di:
DDPFKDKDKDFPPVVCCVPPVDDTFIAMWITRHNPPDTDFQDAVVFGKDFDDVPDVVQPDDQFDQLAPQKGKTWFDTDRGTDDLQQTFIWITSRNRNYIHGQGGGHWDWHAPPSNQKIKTWHDDPDPPTFWIWMDRPRRPDIDIDGDD

Radius of gyration: 15.83 Å; chains: 1; bounding box: 37×36×45 Å

InterPro domains:
  IPR031778 Sortilin, N-terminal [PF15902] (1-147)
  IPR036278 Sialidase superfamily [SSF50939] (26-145)
  IPR050310 VPS10-related sortilin family receptors [PTHR12106] (1-145)